Protein AF-H1SJ14-F1 (afdb_monomer_lite)

InterPro domains:
  IPR024084 Isopropylmalate dehydrogenase-like domain [PF00180] (20-102)
  IPR050501 Isocitrate and isopropylmalate dehydrogenases [PTHR43275] (2-122)

Secondary structure (DSSP, 8-state):
-GGGT----------SSHHHHHHHSSSS-TTHHHHHTT-S--------BTTTB-HHHHHHHTHHHHHHHTT--EEEEEEE--TT---SSTTPPTTS-EEEEEEE--TTSS--S----S--PPPP-

Organism: NCBI:txid1127483

Radius of gyration: 20.5 Å; chains: 1; bounding box: 43×30×69 Å

Structure (mmCIF, N/CA/C/O backbone):
data_AF-H1SJ14-F1
#
_entry.id   AF-H1SJ14-F1
#
loop_
_atom_site.group_PDB
_atom_site.id
_atom_site.type_symbol
_atom_site.label_atom_id
_atom_site.label_alt_id
_atom_site.label_comp_id
_atom_site.label_asym_id
_atom_site.label_entity_id
_atom_site.label_seq_id
_atom_site.pdbx_PDB_ins_code
_atom_site.Cartn_x
_atom_site.Cartn_y
_atom_site.Cartn_z
_atom_site.occupancy
_atom_site.B_iso_or_equiv
_atom_site.auth_seq_id
_atom_site.auth_comp_id
_atom_site.auth_asym_id
_atom_site.auth_atom_id
_atom_site.pdbx_PDB_model_num
ATOM 1 N N . ALA A 1 1 ? -13.443 -0.578 -17.022 1.00 62.59 1 ALA A N 1
ATOM 2 C CA . ALA A 1 1 ? -14.217 -1.776 -16.646 1.00 62.59 1 ALA A CA 1
ATOM 3 C C . ALA A 1 1 ? -15.107 -2.230 -17.801 1.00 62.59 1 ALA A C 1
ATOM 5 O O . ALA A 1 1 ? -14.991 -3.377 -18.209 1.00 62.59 1 ALA A O 1
ATOM 6 N N . GLU A 1 2 ? -15.878 -1.320 -18.407 1.00 63.41 2 GLU A N 1
ATOM 7 C CA . GLU A 1 2 ? -16.791 -1.624 -19.526 1.00 63.41 2 GLU A CA 1
ATOM 8 C C . GLU A 1 2 ? -16.119 -2.252 -20.754 1.00 63.41 2 GLU A C 1
ATOM 10 O O . GLU A 1 2 ? -16.661 -3.186 -21.327 1.00 63.41 2 GLU A O 1
ATOM 15 N N . ARG A 1 3 ? -14.897 -1.824 -21.110 1.00 75.88 3 ARG A N 1
ATOM 16 C CA . ARG A 1 3 ? -14.156 -2.372 -22.266 1.00 75.88 3 ARG A CA 1
ATOM 17 C C . ARG A 1 3 ? -13.892 -3.884 -22.190 1.00 75.88 3 ARG A C 1
ATOM 19 O O . ARG A 1 3 ? -13.702 -4.505 -23.227 1.00 75.88 3 ARG A O 1
ATOM 26 N N . TYR A 1 4 ? -13.861 -4.454 -20.985 1.00 80.88 4 TYR A N 1
ATOM 27 C CA . TYR A 1 4 ? -13.615 -5.882 -20.752 1.00 80.88 4 TYR A CA 1
ATOM 28 C C . TYR A 1 4 ? -14.722 -6.537 -19.911 1.00 80.88 4 TYR A C 1
ATOM 30 O O . TYR A 1 4 ? -14.515 -7.628 -19.391 1.00 80.88 4 TYR A O 1
ATOM 38 N N . SER A 1 5 ? -15.869 -5.864 -19.737 1.00 80.94 5 SER A N 1
ATOM 39 C CA . SER A 1 5 ? -17.011 -6.341 -18.937 1.00 80.94 5 SER A CA 1
ATOM 40 C C . SER A 1 5 ? -16.632 -6.867 -17.544 1.00 80.94 5 SER A C 1
ATOM 42 O O . SER A 1 5 ? -17.193 -7.846 -17.060 1.00 80.94 5 SER A O 1
ATOM 44 N N . LEU A 1 6 ? -15.669 -6.215 -16.889 1.00 82.00 6 LEU A N 1
ATOM 45 C CA . LEU A 1 6 ? -15.263 -6.572 -15.531 1.00 82.00 6 LEU A CA 1
ATOM 46 C C . LEU A 1 6 ? -16.249 -5.961 -14.530 1.00 82.00 6 LEU A C 1
ATOM 48 O O . LEU A 1 6 ? -16.404 -4.739 -14.496 1.00 82.00 6 LEU A O 1
ATOM 52 N N . ALA A 1 7 ? -16.877 -6.798 -13.706 1.00 84.44 7 ALA A N 1
ATOM 53 C CA . ALA A 1 7 ? -17.682 -6.355 -12.574 1.00 84.44 7 ALA A CA 1
ATOM 54 C C . ALA A 1 7 ? -16.744 -5.918 -11.438 1.00 84.44 7 ALA A C 1
ATOM 56 O O . ALA A 1 7 ? -16.243 -6.746 -10.685 1.00 84.44 7 ALA A O 1
ATOM 57 N N . LEU A 1 8 ? -16.441 -4.620 -11.376 1.00 85.62 8 LEU A N 1
ATOM 58 C CA . LEU A 1 8 ? -15.582 -4.029 -10.350 1.00 85.62 8 LEU A CA 1
ATOM 59 C C . LEU A 1 8 ? -16.395 -3.040 -9.525 1.00 85.62 8 LEU A C 1
ATOM 61 O O . LEU A 1 8 ? -16.895 -2.051 -10.063 1.00 85.62 8 LEU A O 1
ATOM 65 N N . GLU A 1 9 ? -16.470 -3.286 -8.225 1.00 88.19 9 GLU A N 1
ATOM 66 C CA . GLU A 1 9 ? -17.006 -2.350 -7.245 1.00 88.19 9 GLU A CA 1
ATOM 67 C C . GLU A 1 9 ? -15.853 -1.774 -6.420 1.00 88.19 9 GLU A C 1
ATOM 69 O O . GLU A 1 9 ? -14.959 -2.499 -5.985 1.00 88.19 9 GLU A O 1
ATOM 74 N N . PHE A 1 10 ? -15.848 -0.454 -6.230 1.00 87.94 10 PHE A N 1
ATOM 75 C CA . PHE A 1 10 ? -14.811 0.236 -5.470 1.00 87.94 10 PHE A CA 1
ATOM 76 C C . PHE A 1 10 ? -15.433 0.945 -4.276 1.00 87.94 10 PHE A C 1
ATOM 78 O O . PHE A 1 10 ? -16.170 1.917 -4.442 1.00 87.94 10 PHE A O 1
ATOM 85 N N . VAL A 1 11 ? -15.057 0.515 -3.075 1.00 89.88 11 VAL A N 1
ATOM 86 C CA . VAL A 1 11 ? -15.373 1.216 -1.829 1.00 89.88 11 VAL A CA 1
ATOM 87 C C . VAL A 1 11 ? -14.125 1.945 -1.353 1.00 89.88 11 VAL A C 1
ATOM 89 O O . VAL A 1 11 ? -13.024 1.390 -1.339 1.00 89.88 11 VAL A O 1
ATOM 92 N N . ARG A 1 12 ? -14.285 3.224 -1.009 1.00 88.81 12 ARG A N 1
ATOM 93 C CA . ARG A 1 12 ? -13.200 4.068 -0.503 1.00 88.81 12 ARG A CA 1
ATOM 94 C C . ARG A 1 12 ? -13.278 4.149 1.013 1.00 88.81 12 ARG A C 1
ATOM 96 O O . ARG A 1 12 ? -14.352 4.354 1.566 1.00 88.81 12 ARG A O 1
ATOM 103 N N . PHE A 1 13 ? -12.122 4.026 1.652 1.00 86.94 13 PHE A N 1
ATOM 104 C CA . PHE A 1 13 ? -11.972 4.116 3.096 1.00 86.94 13 PHE A CA 1
ATOM 105 C C . PHE A 1 13 ? -11.104 5.323 3.453 1.00 86.94 13 PHE A C 1
ATOM 107 O O . PHE A 1 13 ? -9.943 5.39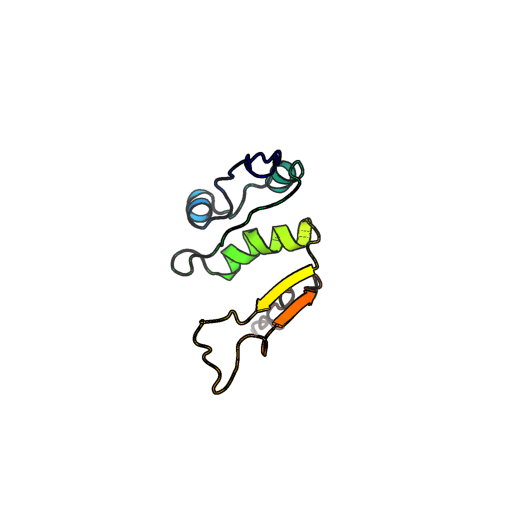1 3.051 1.00 86.94 13 PHE A O 1
ATOM 114 N N . ASP A 1 14 ? -11.653 6.247 4.240 1.00 85.56 14 ASP A N 1
ATOM 115 C CA . ASP A 1 14 ? -10.975 7.480 4.661 1.00 85.56 14 ASP A CA 1
ATOM 116 C C . ASP A 1 14 ? -10.232 7.298 5.999 1.00 85.56 14 ASP A C 1
ATOM 118 O O . ASP A 1 14 ? -10.348 8.088 6.934 1.00 85.56 14 ASP A O 1
ATOM 122 N N . TRP A 1 15 ? -9.441 6.231 6.102 1.00 82.00 15 TRP A N 1
ATOM 123 C CA . TRP A 1 15 ? -8.528 5.957 7.218 1.00 82.00 15 TRP A CA 1
ATOM 124 C C . TRP A 1 15 ? -7.186 5.431 6.670 1.00 82.00 15 TRP A C 1
ATOM 126 O O . TRP A 1 15 ? -6.984 5.412 5.460 1.00 82.00 15 TRP A O 1
ATOM 136 N N . ALA A 1 16 ? -6.209 5.097 7.520 1.00 79.44 16 ALA A N 1
ATOM 137 C CA . ALA A 1 16 ? -4.835 4.734 7.118 1.00 79.44 16 ALA A CA 1
ATOM 138 C C . ALA A 1 16 ? -3.988 5.868 6.499 1.00 79.44 16 ALA A C 1
ATOM 140 O O . ALA A 1 16 ? -3.011 5.602 5.800 1.00 79.44 16 ALA A O 1
ATOM 141 N N . HIS A 1 17 ? -4.296 7.129 6.809 1.00 82.38 17 HIS A N 1
ATOM 142 C CA . HIS A 1 17 ? -3.495 8.292 6.417 1.00 82.38 17 HIS A CA 1
ATOM 143 C C . HIS A 1 17 ? -3.124 9.158 7.631 1.00 82.38 17 HIS A C 1
ATOM 145 O O . HIS A 1 17 ? -3.710 9.048 8.708 1.00 82.38 17 HIS A O 1
ATOM 151 N N . CYS A 1 18 ? -2.104 10.006 7.478 1.00 79.94 18 CYS A N 1
ATOM 152 C CA . CYS A 1 18 ? -1.541 10.759 8.600 1.00 79.94 18 CYS A CA 1
ATOM 153 C C . CYS A 1 18 ? -2.511 11.789 9.193 1.00 79.94 18 CYS A C 1
ATOM 155 O O . CYS A 1 18 ? -2.446 12.027 10.393 1.00 79.94 18 CYS A O 1
ATOM 157 N N . ASP A 1 19 ? -3.427 12.363 8.410 1.00 83.12 19 ASP A N 1
ATOM 158 C CA . ASP A 1 19 ? -4.406 13.311 8.957 1.00 83.12 19 ASP A CA 1
ATOM 159 C C . ASP A 1 19 ? -5.433 12.620 9.873 1.00 83.12 19 ASP A C 1
ATOM 161 O O . ASP A 1 19 ? -5.727 13.145 10.946 1.00 83.12 19 ASP A O 1
ATOM 165 N N . TYR A 1 20 ? -5.869 11.397 9.548 1.00 84.00 20 TYR A N 1
ATOM 166 C CA . TYR A 1 20 ? -6.681 10.569 10.449 1.00 84.00 20 TYR A CA 1
ATOM 167 C C . TYR A 1 20 ? -5.962 10.291 11.779 1.00 84.00 20 TYR A C 1
ATOM 169 O O . TYR A 1 20 ? -6.568 10.392 12.847 1.00 84.00 20 TYR A O 1
ATOM 177 N N . TYR A 1 21 ? -4.650 10.026 11.735 1.00 83.69 21 TYR A N 1
ATOM 178 C CA . TYR A 1 21 ? -3.834 9.845 12.942 1.00 83.69 21 TYR A CA 1
ATOM 179 C C . TYR A 1 21 ? -3.767 11.104 13.807 1.00 83.69 21 TYR A C 1
ATOM 181 O O . TYR A 1 21 ? -3.827 11.009 15.030 1.00 83.69 21 TYR A O 1
ATOM 189 N N . LEU A 1 22 ? -3.671 12.287 13.198 1.00 82.50 22 LEU A N 1
ATOM 190 C CA . LEU A 1 22 ? -3.642 13.551 13.941 1.00 82.50 22 LEU A CA 1
ATOM 191 C C . LEU A 1 22 ? -4.973 13.853 14.637 1.00 82.50 22 LEU A C 1
ATOM 193 O O . LEU A 1 22 ? -4.974 14.507 15.674 1.00 82.50 22 LEU A O 1
ATOM 197 N N . GLN A 1 23 ? -6.087 13.376 14.081 1.00 84.81 23 GLN A N 1
ATOM 198 C CA . GLN A 1 23 ? -7.422 13.591 14.641 1.00 84.81 23 GLN A CA 1
ATOM 199 C C . GLN A 1 23 ? -7.796 12.552 15.703 1.00 84.81 23 GLN A C 1
ATOM 201 O O . GLN A 1 23 ? -8.407 12.895 16.711 1.00 84.81 23 GLN A O 1
ATOM 206 N N . THR A 1 24 ? -7.445 11.284 15.485 1.00 82.12 24 THR A N 1
ATOM 207 C CA . THR A 1 24 ? -7.920 10.161 16.316 1.00 82.12 24 THR A CA 1
ATOM 208 C C . THR A 1 24 ? -6.841 9.556 17.213 1.00 82.12 24 THR A C 1
ATOM 210 O O . THR A 1 24 ? -7.153 8.787 18.119 1.00 82.12 24 THR A O 1
ATOM 213 N N . GLY A 1 25 ? -5.566 9.866 16.966 1.00 81.81 25 GLY A N 1
ATOM 214 C CA . GLY A 1 25 ? -4.424 9.241 17.638 1.00 81.81 25 GLY A CA 1
ATOM 215 C C . GLY A 1 25 ? -4.119 7.812 17.168 1.00 81.81 25 GLY A C 1
ATOM 216 O O . GLY A 1 25 ? -3.185 7.191 17.677 1.00 81.81 25 GLY A O 1
ATOM 217 N N . ALA A 1 26 ? -4.868 7.278 16.198 1.00 81.81 26 ALA A N 1
ATOM 218 C CA . ALA A 1 26 ? -4.667 5.947 15.634 1.00 81.81 26 ALA A CA 1
ATOM 219 C C . ALA A 1 26 ? -4.599 6.015 14.105 1.00 81.81 26 ALA A C 1
ATOM 221 O O . ALA A 1 26 ? -5.241 6.845 13.480 1.00 81.81 26 ALA A O 1
ATOM 222 N N . MET A 1 27 ? -3.809 5.142 13.472 1.00 81.88 27 MET A N 1
ATOM 223 C CA . MET A 1 27 ? -3.709 5.127 12.002 1.00 81.88 27 MET A CA 1
ATOM 224 C C . MET A 1 27 ? -4.964 4.540 11.348 1.00 81.88 27 MET A C 1
ATOM 226 O O . MET A 1 27 ? -5.278 4.880 10.214 1.00 81.88 27 MET A O 1
ATOM 230 N N . MET A 1 28 ? -5.655 3.634 12.038 1.00 85.25 28 MET A N 1
ATOM 231 C CA . MET A 1 28 ? -6.834 2.921 11.550 1.00 85.25 28 MET A CA 1
ATOM 232 C C . MET A 1 28 ? -7.776 2.671 12.733 1.00 85.25 28 MET A C 1
ATOM 234 O O . MET A 1 28 ? -7.280 2.525 13.859 1.00 85.25 28 MET A O 1
ATOM 238 N N . PRO A 1 29 ? -9.098 2.611 12.504 1.00 86.19 29 PRO A N 1
ATOM 239 C CA . PRO A 1 29 ? -10.055 2.259 13.548 1.00 86.19 29 PRO A CA 1
ATOM 240 C C . PRO A 1 29 ? -9.857 0.799 13.978 1.00 86.19 29 PRO A C 1
ATOM 242 O O . PRO A 1 29 ? -9.185 0.047 13.283 1.00 86.19 29 PRO A O 1
ATOM 245 N N . ALA A 1 30 ? -10.390 0.373 15.125 1.00 84.56 30 ALA A N 1
ATOM 246 C CA . ALA A 1 30 ? -10.150 -0.979 15.652 1.00 84.56 30 ALA A CA 1
ATOM 247 C C . ALA A 1 30 ? -10.837 -2.095 14.836 1.00 84.56 30 ALA A C 1
ATOM 249 O O . ALA A 1 30 ? -10.355 -3.226 14.812 1.00 84.56 30 ALA A O 1
ATOM 250 N N . ASP A 1 31 ? -11.921 -1.767 14.140 1.00 86.94 31 ASP A N 1
ATOM 251 C CA . ASP A 1 31 ? -12.756 -2.651 13.319 1.00 86.94 31 ASP A CA 1
ATOM 252 C C . ASP A 1 31 ? -12.322 -2.713 11.843 1.00 86.94 31 ASP A C 1
ATOM 254 O O . ASP A 1 31 ? -12.984 -3.347 11.023 1.00 86.94 31 ASP A O 1
ATOM 258 N N . TRP A 1 32 ? -11.179 -2.112 11.501 1.00 86.69 32 TRP A N 1
ATOM 259 C CA . TRP A 1 32 ? -10.634 -2.074 10.140 1.00 86.69 32 TRP A CA 1
ATOM 260 C C . TRP A 1 32 ? -10.580 -3.451 9.459 1.00 86.69 32 TRP A C 1
ATOM 262 O O . TRP A 1 32 ? -10.834 -3.560 8.264 1.00 86.69 32 TRP A O 1
ATOM 272 N N . ARG A 1 33 ? -10.267 -4.519 10.207 1.00 84.19 33 ARG A N 1
ATOM 273 C CA . ARG A 1 33 ? -10.170 -5.878 9.657 1.00 84.19 33 ARG A CA 1
ATOM 274 C C . ARG A 1 33 ? -11.535 -6.401 9.226 1.00 84.19 33 ARG A C 1
ATOM 276 O O . ARG A 1 33 ? -11.644 -6.917 8.124 1.00 84.19 33 ARG A O 1
ATOM 283 N N . ALA A 1 34 ? -12.558 -6.216 10.059 1.00 86.75 34 ALA A N 1
ATOM 284 C CA . ALA A 1 34 ? -13.925 -6.629 9.750 1.00 86.75 34 ALA A CA 1
ATOM 285 C C . ALA A 1 34 ? -14.493 -5.844 8.559 1.00 86.75 34 ALA A C 1
ATOM 287 O O . ALA A 1 34 ? -15.205 -6.410 7.736 1.00 86.75 34 ALA A O 1
ATOM 288 N N . GLN A 1 35 ? -14.126 -4.562 8.427 1.00 87.31 35 GLN A N 1
ATOM 289 C CA . GLN A 1 35 ? -14.491 -3.764 7.254 1.00 87.31 35 GLN A CA 1
ATOM 290 C C . GLN A 1 35 ? -13.855 -4.306 5.967 1.00 87.31 35 GLN A C 1
ATOM 292 O O . GLN A 1 35 ? -14.495 -4.280 4.926 1.00 87.31 35 GLN A O 1
ATOM 297 N N . LEU A 1 36 ? -12.615 -4.802 6.020 1.00 86.81 36 LEU A N 1
ATOM 298 C CA . LEU A 1 36 ? -11.884 -5.273 4.838 1.00 86.81 36 LEU A CA 1
ATOM 299 C C . LEU A 1 36 ? -12.097 -6.756 4.502 1.00 86.81 36 LEU A C 1
ATOM 301 O O . LEU A 1 36 ? -11.833 -7.154 3.373 1.00 86.81 36 LEU A O 1
ATOM 305 N N . GLU A 1 37 ? -12.556 -7.574 5.449 1.00 86.06 37 GLU A N 1
ATOM 306 C CA . GLU A 1 37 ? -12.707 -9.029 5.277 1.00 86.06 37 GLU A CA 1
ATOM 307 C C . GLU A 1 37 ? -13.724 -9.409 4.187 1.00 86.06 37 GLU A C 1
ATOM 309 O O . GLU A 1 37 ? -13.615 -10.479 3.596 1.00 86.06 37 GLU A O 1
ATOM 314 N N . GLY A 1 38 ? -14.673 -8.521 3.875 1.00 85.62 38 GLY A N 1
ATOM 315 C CA . GLY A 1 38 ? -15.649 -8.714 2.798 1.00 85.62 38 GLY A CA 1
ATOM 316 C C . GLY A 1 38 ? -15.151 -8.372 1.388 1.00 85.62 38 GLY A C 1
ATOM 317 O O . GLY A 1 38 ? -15.918 -8.529 0.443 1.00 85.62 38 GLY A O 1
ATOM 318 N N . PHE A 1 39 ? -13.917 -7.884 1.226 1.00 88.62 39 PHE A N 1
ATOM 319 C CA . PHE A 1 39 ? -13.388 -7.433 -0.066 1.00 88.62 39 PHE A CA 1
ATOM 320 C C . PHE A 1 39 ? -12.390 -8.429 -0.662 1.00 88.62 39 PHE A C 1
ATOM 322 O O . PHE A 1 39 ? -11.499 -8.920 0.027 1.00 88.62 39 PHE A O 1
ATOM 329 N N . ASP A 1 40 ? -12.470 -8.647 -1.977 1.00 87.06 40 ASP A N 1
ATOM 330 C CA . ASP A 1 40 ? -11.570 -9.566 -2.690 1.00 87.06 40 ASP A CA 1
ATOM 331 C C . ASP A 1 40 ? -10.137 -9.029 -2.832 1.00 87.06 40 ASP A C 1
ATOM 333 O O . ASP A 1 40 ? -9.170 -9.792 -2.888 1.00 87.06 40 ASP A O 1
ATOM 337 N N . ALA A 1 41 ? -9.980 -7.706 -2.935 1.00 86.69 41 ALA A N 1
ATOM 338 C CA . ALA A 1 41 ? -8.689 -7.073 -3.171 1.00 86.69 41 ALA A CA 1
ATOM 339 C C . ALA A 1 41 ? -8.586 -5.693 -2.517 1.00 86.69 41 ALA A C 1
ATOM 341 O O . ALA A 1 41 ? -9.534 -4.912 -2.485 1.00 86.69 41 ALA A O 1
ATOM 342 N N . LEU A 1 42 ? -7.376 -5.366 -2.060 1.00 86.44 42 LEU A N 1
ATOM 343 C CA . LEU A 1 42 ? -7.041 -4.057 -1.510 1.00 86.44 42 LEU A CA 1
ATOM 344 C C . LEU A 1 42 ? -6.239 -3.258 -2.533 1.00 86.44 42 LEU A C 1
ATOM 346 O O . LEU A 1 42 ? -5.114 -3.627 -2.878 1.00 86.44 42 LEU A O 1
ATOM 350 N N . TYR A 1 43 ? -6.790 -2.130 -2.980 1.00 86.19 43 TYR A N 1
ATOM 351 C CA . TYR A 1 43 ? -6.057 -1.176 -3.804 1.00 86.19 43 TYR A CA 1
ATOM 352 C C . TYR A 1 43 ? -5.453 -0.081 -2.924 1.00 86.19 43 TYR A C 1
ATOM 354 O O . TYR A 1 43 ? -6.110 0.892 -2.557 1.00 86.19 43 TYR A O 1
ATOM 362 N N . PHE A 1 44 ? -4.192 -0.278 -2.543 1.00 85.31 44 PHE A N 1
ATOM 363 C CA . PHE A 1 44 ? -3.485 0.593 -1.612 1.00 85.31 44 PHE A CA 1
ATOM 364 C C . PHE A 1 44 ? -2.541 1.555 -2.343 1.00 85.31 44 PHE A C 1
ATOM 366 O O . PHE A 1 44 ? -1.732 1.126 -3.163 1.00 85.31 44 PHE A O 1
ATOM 373 N N . GLY A 1 45 ? -2.621 2.846 -2.012 1.00 85.75 45 GLY A N 1
ATOM 374 C CA . GLY A 1 45 ? -1.716 3.879 -2.521 1.00 85.75 45 GLY A CA 1
ATOM 375 C C . GLY A 1 45 ? -0.386 3.914 -1.763 1.00 85.75 45 GLY A C 1
ATOM 376 O O . GLY A 1 45 ? 0.454 3.024 -1.884 1.00 85.75 45 GLY A O 1
ATOM 377 N N . ALA A 1 46 ? -0.184 4.964 -0.971 1.00 80.94 46 ALA A N 1
ATOM 378 C CA . ALA A 1 46 ? 0.984 5.124 -0.114 1.00 80.94 46 ALA A CA 1
ATOM 379 C C . ALA A 1 46 ? 0.579 5.738 1.230 1.00 80.94 46 ALA A C 1
ATOM 381 O O . ALA A 1 46 ? -0.397 6.478 1.315 1.00 80.94 46 ALA A O 1
ATOM 382 N N . VAL A 1 47 ? 1.355 5.443 2.273 1.00 81.25 47 VAL A N 1
ATOM 383 C CA . VAL A 1 47 ? 1.173 6.001 3.616 1.00 81.25 47 VAL A CA 1
ATOM 384 C C . VAL A 1 47 ? 2.516 6.463 4.158 1.00 81.25 47 VAL A C 1
ATOM 386 O O . VAL A 1 47 ? 3.506 5.734 4.087 1.00 81.25 47 VAL A O 1
ATOM 389 N N . GLY A 1 48 ? 2.539 7.676 4.699 1.00 79.62 48 GLY A N 1
ATOM 390 C CA . GLY A 1 48 ? 3.730 8.279 5.282 1.00 79.62 48 GLY A CA 1
ATOM 391 C C . GLY A 1 48 ? 3.717 9.789 5.108 1.00 79.62 48 GLY A C 1
ATOM 392 O O . GLY A 1 48 ? 3.495 10.295 4.011 1.00 79.62 48 GLY A O 1
ATOM 393 N N . TRP A 1 49 ? 3.951 10.507 6.200 1.00 81.06 49 TRP A N 1
ATOM 394 C CA . TRP A 1 49 ? 4.146 11.950 6.186 1.00 81.06 49 TRP A CA 1
ATOM 395 C C . TRP A 1 49 ? 5.182 12.307 7.257 1.00 81.06 49 TRP A C 1
ATOM 397 O O . TRP A 1 49 ? 4.806 12.674 8.376 1.00 81.06 49 TRP A O 1
ATOM 407 N N . PRO A 1 50 ? 6.487 12.203 6.942 1.00 75.50 50 PRO A N 1
ATOM 408 C CA . PRO A 1 50 ? 7.555 12.308 7.938 1.00 75.50 50 PRO A CA 1
ATOM 409 C C . PRO A 1 50 ? 7.570 13.653 8.675 1.00 75.50 50 PRO A C 1
ATOM 411 O O . PRO A 1 50 ? 8.014 13.727 9.816 1.00 75.50 50 PRO A O 1
ATOM 414 N N . ALA A 1 51 ? 7.033 14.715 8.065 1.00 77.88 51 ALA A N 1
ATOM 415 C CA . ALA A 1 51 ? 6.964 16.043 8.675 1.00 77.88 51 ALA A CA 1
ATOM 416 C C . ALA A 1 51 ? 5.913 16.183 9.799 1.00 77.88 51 ALA A C 1
ATOM 418 O O . ALA A 1 51 ? 5.938 17.173 10.523 1.00 77.88 51 ALA A O 1
ATOM 419 N N . LYS A 1 52 ? 4.981 15.233 9.951 1.00 78.38 52 LYS A N 1
ATOM 420 C CA . LYS A 1 52 ? 3.898 15.282 10.957 1.00 78.38 52 LYS A CA 1
ATOM 421 C C . LYS A 1 52 ? 3.822 14.006 11.790 1.00 78.38 52 LYS A C 1
ATOM 423 O O . LYS A 1 52 ? 3.524 14.071 12.976 1.00 78.38 52 LYS A O 1
ATOM 428 N N . VAL A 1 53 ? 4.078 12.851 11.178 1.00 77.25 53 VAL A N 1
ATOM 429 C CA . VAL A 1 53 ? 4.009 11.544 11.831 1.00 77.25 53 VAL A CA 1
ATOM 430 C C . VAL A 1 53 ? 5.297 10.788 11.516 1.00 77.25 53 VAL A C 1
ATOM 432 O O . VAL A 1 53 ? 5.611 10.614 10.338 1.00 77.25 53 VAL A O 1
ATOM 435 N N . PRO A 1 54 ? 6.040 10.305 12.528 1.00 79.19 54 PRO A N 1
ATOM 436 C CA . PRO A 1 54 ? 7.228 9.500 12.286 1.00 79.19 54 PRO A CA 1
ATOM 437 C C . PRO A 1 54 ? 6.916 8.285 11.404 1.00 79.19 54 PRO A C 1
ATOM 439 O O . PRO A 1 54 ? 5.925 7.589 11.632 1.00 79.19 54 PRO A O 1
ATOM 442 N N . ASP A 1 55 ? 7.795 7.980 10.447 1.00 75.00 55 ASP A N 1
ATOM 443 C CA . ASP A 1 55 ? 7.568 6.902 9.470 1.00 75.00 55 ASP A CA 1
ATOM 444 C C . ASP A 1 55 ? 7.319 5.539 10.125 1.00 75.00 55 ASP A C 1
ATOM 446 O O . ASP A 1 55 ? 6.523 4.739 9.644 1.00 75.00 55 ASP A O 1
ATOM 450 N N . HIS A 1 56 ? 7.947 5.268 11.273 1.00 74.94 56 HIS A N 1
ATOM 451 C CA . HIS A 1 56 ? 7.703 4.025 11.999 1.00 74.94 56 HIS A CA 1
ATOM 452 C C . HIS A 1 56 ? 6.270 3.938 12.545 1.00 74.94 56 HIS A C 1
ATOM 454 O O . HIS A 1 56 ? 5.693 2.859 12.554 1.00 74.94 56 HIS A O 1
ATOM 460 N N . VAL A 1 57 ? 5.655 5.042 12.963 1.00 77.75 57 VAL A N 1
ATOM 461 C CA . VAL A 1 57 ? 4.274 5.022 13.467 1.00 77.75 57 VAL A CA 1
ATOM 462 C C . VAL A 1 57 ? 3.300 4.783 12.318 1.00 77.75 57 VAL A C 1
ATOM 464 O O . VAL A 1 57 ? 2.423 3.923 12.411 1.00 77.75 57 VAL A O 1
ATOM 467 N N . SER A 1 58 ? 3.494 5.496 11.209 1.00 76.94 58 SER A N 1
ATOM 468 C CA . SER A 1 58 ? 2.607 5.412 10.053 1.00 76.94 58 SER A CA 1
ATOM 469 C C . SER A 1 58 ? 2.675 4.039 9.378 1.00 76.94 58 SER A C 1
ATOM 471 O O . SER A 1 58 ? 1.632 3.418 9.169 1.00 76.94 58 SER A O 1
ATOM 473 N N . LEU A 1 59 ? 3.875 3.501 9.129 1.00 78.00 59 LEU A N 1
ATOM 474 C CA . LEU A 1 59 ? 4.053 2.182 8.509 1.00 78.00 59 LEU A CA 1
ATOM 475 C C . LEU A 1 59 ? 3.589 1.024 9.403 1.00 78.00 59 LEU A C 1
ATOM 477 O O . LEU A 1 59 ? 2.903 0.119 8.916 1.00 78.00 59 LEU A O 1
ATOM 481 N N . TRP A 1 60 ? 3.954 1.023 10.691 1.00 76.81 60 TRP A N 1
ATOM 482 C CA . TRP A 1 60 ? 3.583 -0.067 11.605 1.00 76.81 60 TRP A CA 1
ATOM 483 C C . TRP A 1 60 ? 2.104 -0.044 11.974 1.00 76.81 60 TRP A C 1
ATOM 485 O O . TRP A 1 60 ? 1.522 -1.099 12.218 1.00 76.81 60 TRP A O 1
ATOM 495 N N . GLY A 1 61 ? 1.497 1.142 11.999 1.00 77.31 61 GLY A N 1
ATOM 496 C CA . GLY A 1 61 ? 0.082 1.314 12.291 1.00 77.31 61 GLY A CA 1
ATOM 497 C C . GLY A 1 61 ? -0.850 0.956 11.135 1.00 77.31 61 GLY A C 1
ATOM 498 O O . GLY A 1 61 ? -2.037 0.805 11.394 1.00 77.31 61 GLY A O 1
ATOM 499 N N . SER A 1 62 ? -0.342 0.808 9.904 1.00 81.44 62 SER A N 1
ATOM 500 C CA . SER A 1 62 ? -1.157 0.579 8.702 1.00 81.44 62 SER A CA 1
ATOM 501 C C . SER A 1 62 ? -0.628 -0.573 7.832 1.00 81.44 62 SER A C 1
ATOM 503 O O . SER A 1 62 ? -0.982 -1.729 8.048 1.00 81.44 62 SER A O 1
ATOM 505 N N . LEU A 1 63 ? 0.270 -0.296 6.884 1.00 80.56 63 LEU A N 1
ATOM 506 C CA . LEU A 1 63 ? 0.706 -1.221 5.835 1.00 80.56 63 LEU A CA 1
ATOM 507 C C . LEU A 1 63 ? 1.283 -2.540 6.367 1.00 80.56 63 LEU A C 1
ATOM 509 O O . LEU A 1 63 ? 1.040 -3.599 5.787 1.00 80.56 63 LEU A O 1
ATOM 513 N N . LEU A 1 64 ? 2.050 -2.502 7.463 1.00 78.06 64 LEU A N 1
ATOM 514 C CA . LEU A 1 64 ? 2.563 -3.732 8.073 1.00 78.06 64 LEU A CA 1
ATOM 515 C C . LEU A 1 64 ? 1.456 -4.583 8.704 1.00 78.06 64 LEU A C 1
ATOM 517 O O . LEU A 1 64 ? 1.595 -5.806 8.692 1.00 78.06 64 LEU A O 1
ATOM 521 N N . LYS A 1 65 ? 0.379 -3.978 9.225 1.00 81.25 65 LYS A N 1
ATOM 522 C CA . LYS A 1 65 ? -0.766 -4.731 9.755 1.00 81.25 65 LYS A CA 1
ATOM 523 C C . LYS A 1 65 ? -1.486 -5.470 8.640 1.00 81.25 65 LYS A C 1
ATOM 525 O O . LYS A 1 65 ? -1.639 -6.678 8.753 1.00 81.25 65 LYS A O 1
ATOM 530 N N . PHE A 1 66 ? -1.793 -4.800 7.525 1.00 82.19 66 PHE A N 1
ATOM 531 C CA . PHE A 1 66 ? -2.395 -5.464 6.361 1.00 82.19 66 PHE A CA 1
ATOM 532 C C . PHE A 1 66 ? -1.563 -6.658 5.898 1.00 82.19 66 PHE A C 1
ATOM 534 O O . PHE A 1 66 ? -2.082 -7.757 5.745 1.00 82.19 66 PHE A O 1
ATOM 541 N N . ARG A 1 67 ? -0.246 -6.469 5.751 1.00 80.00 67 ARG A N 1
ATOM 542 C CA . ARG A 1 67 ? 0.641 -7.539 5.278 1.00 80.00 67 ARG A CA 1
ATOM 543 C C . ARG A 1 67 ? 0.714 -8.731 6.226 1.00 80.00 67 ARG A C 1
ATOM 545 O O . ARG A 1 67 ? 0.852 -9.855 5.759 1.00 80.00 67 ARG A O 1
ATOM 552 N N . ARG A 1 68 ? 0.673 -8.492 7.540 1.00 77.19 68 ARG A N 1
ATOM 553 C CA . ARG A 1 68 ? 0.761 -9.555 8.551 1.00 77.19 68 ARG A CA 1
ATOM 554 C C . ARG A 1 68 ? -0.569 -10.261 8.773 1.00 77.19 68 ARG A C 1
ATOM 556 O O . ARG A 1 68 ? -0.573 -11.475 8.904 1.00 77.19 68 ARG A O 1
ATOM 563 N N . GLU A 1 69 ? -1.666 -9.519 8.840 1.00 81.56 69 GLU A N 1
ATOM 564 C CA . GLU A 1 69 ? -2.976 -10.070 9.203 1.00 81.56 69 GLU A CA 1
ATOM 565 C C . GLU A 1 69 ? -3.718 -10.684 8.015 1.00 81.56 69 GLU A C 1
ATOM 567 O O . GLU A 1 69 ? -4.478 -11.6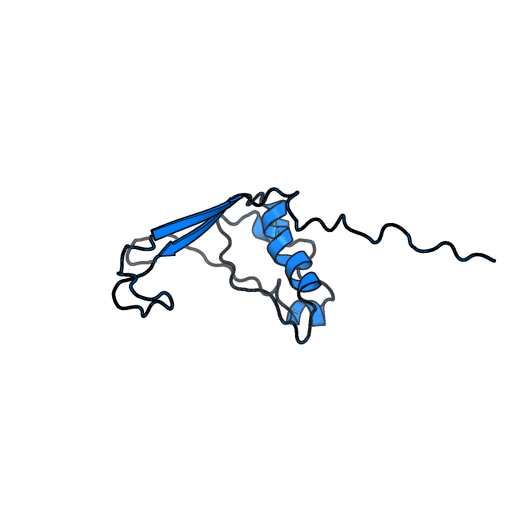27 8.213 1.00 81.56 69 GLU A O 1
ATOM 572 N N . PHE A 1 70 ? -3.453 -10.222 6.787 1.00 80.88 70 PHE A N 1
ATOM 573 C CA . PHE A 1 70 ? -3.916 -10.882 5.558 1.00 80.88 70 PHE A CA 1
ATOM 574 C C . PHE A 1 70 ? -2.905 -11.890 4.994 1.00 80.88 70 PHE A C 1
ATOM 576 O O . PHE A 1 70 ? -3.050 -12.321 3.855 1.00 80.88 70 PHE A O 1
ATOM 583 N N . ASP A 1 71 ? -1.858 -12.221 5.760 1.00 76.06 71 ASP A N 1
ATOM 584 C CA . ASP A 1 71 ? -0.789 -13.155 5.380 1.00 76.06 71 ASP A CA 1
ATOM 585 C C . ASP A 1 71 ? -0.250 -12.928 3.952 1.00 76.06 71 ASP A C 1
ATOM 587 O O . ASP A 1 71 ? -0.024 -13.847 3.165 1.00 76.06 71 ASP A O 1
ATOM 591 N N . GLN A 1 72 ? -0.030 -11.660 3.588 1.00 74.38 72 GLN A N 1
ATOM 592 C CA . GLN A 1 72 ? 0.504 -11.271 2.279 1.00 74.38 72 GLN A CA 1
ATOM 593 C C . GLN A 1 72 ? 2.028 -11.464 2.258 1.00 74.38 72 GLN A C 1
ATOM 595 O O . GLN A 1 72 ? 2.806 -10.509 2.156 1.00 74.38 72 GLN A O 1
ATOM 600 N N . TYR A 1 73 ? 2.471 -12.716 2.392 1.00 70.44 73 TYR A N 1
ATOM 601 C CA . TYR A 1 73 ? 3.886 -13.074 2.531 1.00 70.44 73 TYR A CA 1
ATOM 602 C C . TYR A 1 73 ? 4.699 -12.888 1.240 1.00 70.44 73 TYR A C 1
ATOM 604 O O . TYR A 1 73 ? 5.930 -12.781 1.293 1.00 70.44 73 TYR A O 1
ATOM 612 N N . VAL A 1 74 ? 4.036 -12.850 0.078 1.00 73.06 74 VAL A N 1
ATOM 613 C CA . VAL A 1 74 ? 4.677 -12.593 -1.217 1.00 73.06 74 VAL A CA 1
ATOM 614 C C . VAL A 1 74 ? 4.531 -11.123 -1.582 1.00 73.06 74 VAL A C 1
ATOM 616 O O . VAL A 1 74 ? 3.432 -10.632 -1.821 1.00 73.06 74 VAL A O 1
ATOM 619 N N . ASN A 1 75 ? 5.657 -10.424 -1.707 1.00 74.88 75 ASN A N 1
ATOM 620 C CA . ASN A 1 75 ? 5.690 -9.108 -2.327 1.00 74.88 75 ASN A CA 1
ATOM 621 C C . ASN A 1 75 ? 6.413 -9.204 -3.677 1.00 74.88 75 ASN A C 1
ATOM 623 O O . ASN A 1 75 ? 7.643 -9.249 -3.725 1.00 74.88 75 ASN A O 1
ATOM 627 N N . LEU A 1 76 ? 5.637 -9.274 -4.763 1.00 75.44 76 LEU A N 1
ATOM 628 C CA . LEU A 1 76 ? 6.160 -9.297 -6.130 1.00 75.44 76 LEU A CA 1
ATOM 629 C C . LEU A 1 76 ? 6.382 -7.867 -6.626 1.00 75.44 76 LEU A C 1
ATOM 631 O O . LEU A 1 76 ? 5.455 -7.059 -6.643 1.00 75.44 76 LEU A O 1
ATOM 635 N N . ARG A 1 77 ? 7.612 -7.560 -7.042 1.00 79.19 77 ARG A N 1
ATOM 636 C CA . ARG A 1 77 ? 7.987 -6.275 -7.642 1.00 79.19 77 ARG A CA 1
ATOM 637 C C . ARG A 1 77 ? 8.672 -6.520 -8.988 1.00 79.19 77 ARG A C 1
ATOM 639 O O . ARG A 1 77 ? 9.874 -6.793 -9.003 1.00 79.19 77 ARG A O 1
ATOM 646 N N . PRO A 1 78 ? 7.933 -6.484 -10.110 1.00 76.31 78 PRO A N 1
ATOM 647 C CA . PRO A 1 78 ? 8.542 -6.592 -11.430 1.00 76.31 78 PRO A CA 1
ATOM 648 C C . PRO A 1 78 ? 9.403 -5.355 -11.703 1.00 76.31 78 PRO A C 1
ATOM 650 O O . PRO A 1 78 ? 8.943 -4.225 -11.534 1.00 76.31 78 PRO A O 1
ATOM 653 N N . VAL A 1 79 ? 10.649 -5.567 -12.117 1.00 73.81 79 VAL A N 1
ATOM 654 C CA . VAL A 1 79 ? 11.567 -4.503 -12.529 1.00 73.81 79 VAL A CA 1
ATOM 655 C C . VAL A 1 79 ? 11.872 -4.718 -14.002 1.00 73.81 79 VAL A C 1
ATOM 657 O O . VAL A 1 79 ? 12.532 -5.690 -14.365 1.00 73.81 79 VAL A O 1
ATOM 660 N N . ARG A 1 80 ? 11.372 -3.808 -14.842 1.00 75.50 80 ARG A N 1
ATOM 661 C CA . ARG A 1 80 ? 11.532 -3.873 -16.293 1.00 75.50 80 ARG A CA 1
ATOM 662 C C . ARG A 1 80 ? 12.043 -2.554 -16.849 1.00 75.50 80 ARG A C 1
ATOM 664 O O . ARG A 1 80 ? 11.485 -1.498 -16.551 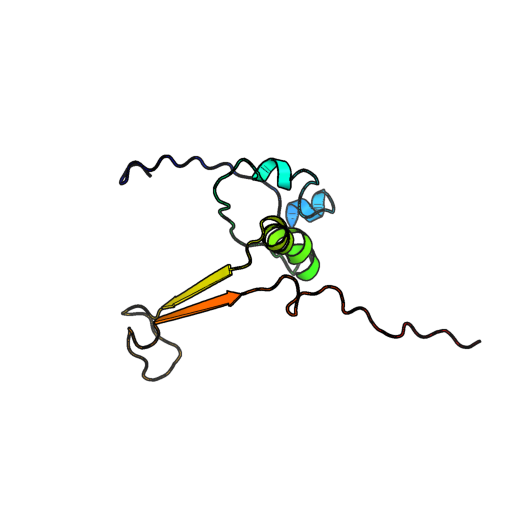1.00 75.50 80 ARG A O 1
ATOM 671 N N . LEU A 1 81 ? 13.071 -2.627 -17.687 1.00 74.50 81 LEU A N 1
ATOM 672 C CA . LEU A 1 81 ? 13.513 -1.510 -18.513 1.00 74.50 81 LEU A CA 1
ATOM 673 C C . LEU A 1 81 ? 12.737 -1.515 -19.833 1.00 74.50 81 LEU A C 1
ATOM 675 O O . LEU A 1 81 ?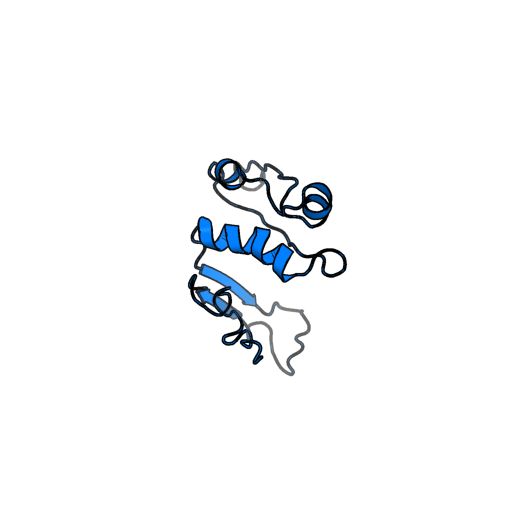 12.918 -2.402 -20.667 1.00 74.50 81 LEU A O 1
ATOM 679 N N . PHE A 1 82 ? 11.868 -0.521 -19.999 1.00 73.50 82 PHE A N 1
ATOM 680 C 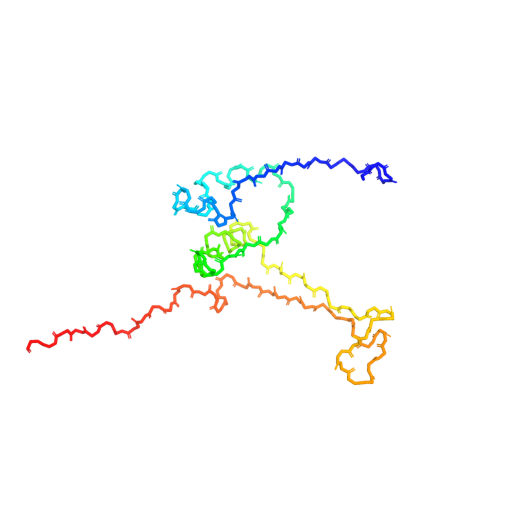CA . PHE A 1 82 ? 11.077 -0.331 -21.211 1.00 73.50 82 PHE A CA 1
ATOM 681 C C . PHE A 1 82 ? 11.874 0.365 -22.318 1.00 73.50 82 PHE A C 1
ATOM 683 O O . PHE A 1 82 ? 12.825 1.107 -22.064 1.00 73.50 82 PHE A O 1
ATOM 690 N N . GLU A 1 83 ? 11.454 0.131 -23.559 1.00 72.94 83 GLU A N 1
ATOM 691 C CA . GLU A 1 83 ? 12.021 0.775 -24.739 1.00 72.94 83 GLU A CA 1
ATOM 692 C C . GLU A 1 83 ? 11.799 2.294 -24.697 1.00 72.94 83 GLU A C 1
ATOM 694 O O . GLU A 1 83 ? 10.699 2.765 -24.418 1.00 72.94 83 GLU A O 1
ATOM 699 N N . GLY A 1 84 ? 12.867 3.066 -24.919 1.00 70.88 84 GLY A N 1
ATOM 700 C CA . GLY A 1 84 ? 12.828 4.533 -24.919 1.00 70.88 84 GLY A CA 1
ATOM 701 C C . GLY A 1 84 ? 13.019 5.216 -23.557 1.00 70.88 84 GLY A C 1
ATOM 702 O O . GLY A 1 84 ? 13.093 6.443 -23.517 1.00 70.88 84 GLY A O 1
ATOM 703 N N . VAL A 1 85 ? 13.150 4.475 -22.449 1.00 74.31 85 VAL A N 1
ATOM 704 C CA . VAL A 1 85 ? 13.423 5.069 -21.126 1.00 74.31 85 VAL A CA 1
ATOM 705 C C . VAL A 1 85 ? 14.938 5.201 -20.905 1.00 74.31 85 VAL A C 1
ATOM 707 O O . VAL A 1 85 ? 15.641 4.189 -20.962 1.00 74.31 85 VAL A O 1
ATOM 710 N N . PRO A 1 86 ? 15.471 6.408 -20.622 1.00 69.81 86 PRO A N 1
ATOM 711 C CA . PRO A 1 86 ? 16.892 6.580 -20.338 1.00 69.81 86 PRO A CA 1
ATOM 712 C C . PRO A 1 86 ? 17.256 5.849 -19.039 1.00 69.81 86 PRO A C 1
ATOM 714 O O . PRO A 1 86 ? 16.796 6.203 -17.953 1.00 69.81 86 PRO A O 1
ATOM 717 N N . CYS A 1 87 ? 18.072 4.800 -19.150 1.00 65.19 87 CYS A N 1
ATOM 718 C CA . CYS A 1 87 ? 18.540 4.038 -17.999 1.00 65.19 87 CYS A CA 1
ATOM 719 C C . CYS A 1 87 ? 19.740 4.751 -17.347 1.00 65.19 87 CYS A C 1
ATOM 721 O O . CYS A 1 87 ? 20.673 5.119 -18.061 1.00 65.19 87 CYS A O 1
ATOM 723 N N . PRO A 1 88 ? 19.783 4.904 -16.008 1.00 72.25 88 PRO A N 1
ATOM 724 C CA . PRO A 1 88 ? 20.947 5.464 -15.313 1.00 72.25 88 PRO A CA 1
ATOM 725 C C . PRO A 1 88 ? 22.192 4.561 -15.388 1.00 72.25 88 PRO A C 1
ATOM 727 O O . PRO A 1 88 ? 23.290 4.993 -15.045 1.00 72.25 88 PRO A O 1
ATOM 730 N N . LEU A 1 89 ? 22.043 3.304 -15.822 1.00 67.06 89 LEU A N 1
ATOM 731 C CA . LEU A 1 89 ? 23.155 2.389 -16.058 1.00 67.06 89 LEU A CA 1
ATOM 732 C C . LEU A 1 89 ? 23.700 2.581 -17.476 1.00 67.06 89 LEU A C 1
ATOM 734 O O . LEU A 1 89 ? 22.980 2.394 -18.458 1.00 67.06 89 LEU A O 1
ATOM 738 N N . ALA A 1 90 ? 24.991 2.905 -17.576 1.00 65.88 90 ALA A N 1
ATOM 739 C CA . ALA A 1 90 ? 25.674 3.040 -18.856 1.00 65.88 90 ALA A CA 1
ATOM 740 C C . ALA A 1 90 ? 25.554 1.748 -19.690 1.00 65.88 90 ALA A C 1
ATOM 742 O O . ALA A 1 90 ? 25.732 0.643 -19.173 1.00 65.88 90 ALA A O 1
ATOM 743 N N . ASN A 1 91 ? 25.284 1.905 -20.989 1.00 64.00 91 ASN A N 1
AT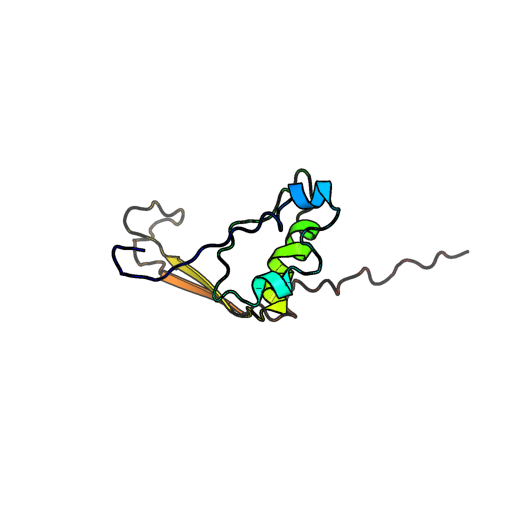OM 744 C CA . ASN A 1 91 ? 25.255 0.835 -21.996 1.00 64.00 91 ASN A CA 1
ATOM 745 C C . ASN A 1 91 ? 24.224 -0.291 -21.775 1.00 64.00 91 ASN A C 1
ATOM 747 O O . ASN A 1 91 ? 24.445 -1.409 -22.240 1.00 64.00 91 ASN A O 1
ATOM 751 N N . ARG A 1 92 ? 23.095 -0.028 -21.104 1.00 61.25 92 ARG A N 1
ATOM 752 C CA . ARG A 1 92 ? 21.986 -0.994 -21.003 1.00 61.25 92 ARG A CA 1
ATOM 753 C C . ARG A 1 92 ? 20.936 -0.750 -22.076 1.00 61.25 92 ARG A C 1
ATOM 755 O O . ARG A 1 92 ? 20.438 0.366 -22.216 1.00 61.25 92 ARG A O 1
ATOM 762 N N . LYS A 1 93 ? 20.611 -1.798 -22.831 1.00 66.62 93 LYS A N 1
ATOM 763 C CA . LYS A 1 93 ? 19.563 -1.780 -23.853 1.00 66.62 93 LYS A CA 1
ATOM 764 C C . LYS A 1 93 ? 18.218 -2.197 -23.242 1.00 66.62 93 LYS A C 1
ATOM 766 O O . LYS A 1 93 ? 18.197 -2.948 -22.263 1.00 66.62 93 LYS A O 1
ATOM 771 N N . PRO A 1 94 ? 17.086 -1.736 -23.804 1.00 62.00 94 PRO A N 1
ATOM 772 C CA . PRO A 1 94 ? 15.769 -2.268 -23.462 1.00 62.00 94 PRO A CA 1
ATOM 773 C C . PRO A 1 94 ? 15.764 -3.801 -23.559 1.00 62.00 94 PRO A C 1
ATOM 775 O O . PRO A 1 94 ? 16.237 -4.351 -24.550 1.00 62.00 94 PRO A O 1
ATOM 778 N N . GLY A 1 95 ? 15.280 -4.480 -22.517 1.00 63.56 95 GLY A N 1
ATOM 779 C CA . GLY A 1 95 ? 15.319 -5.947 -22.408 1.00 63.56 95 GLY A CA 1
ATOM 780 C C . GLY A 1 95 ? 16.500 -6.529 -21.618 1.00 63.56 95 GLY A C 1
ATOM 781 O O . GLY A 1 95 ? 16.400 -7.662 -21.158 1.00 63.56 95 GLY A O 1
ATOM 782 N N . ASP A 1 96 ? 17.564 -5.763 -21.350 1.00 66.25 96 ASP A N 1
ATOM 783 C CA . ASP A 1 96 ? 18.679 -6.240 -20.506 1.00 66.25 96 ASP A CA 1
ATOM 784 C C . ASP A 1 96 ? 18.293 -6.366 -19.021 1.00 66.25 96 ASP A C 1
ATOM 786 O O . ASP A 1 96 ? 18.988 -7.004 -18.230 1.00 66.25 96 ASP A O 1
ATOM 790 N N . ILE A 1 97 ? 17.206 -5.703 -18.625 1.00 62.00 97 ILE A N 1
ATOM 791 C CA . ILE A 1 97 ? 16.714 -5.637 -17.252 1.00 62.00 97 ILE A CA 1
ATOM 792 C C . ILE A 1 97 ? 15.238 -6.031 -17.283 1.00 62.00 97 ILE A C 1
ATOM 794 O O . ILE A 1 97 ? 14.367 -5.180 -17.457 1.00 62.00 97 ILE A O 1
ATOM 798 N N . ASP A 1 98 ? 14.969 -7.323 -17.139 1.00 65.25 98 ASP A N 1
ATOM 799 C CA . ASP A 1 98 ? 13.627 -7.865 -16.912 1.00 65.25 98 ASP A CA 1
ATOM 800 C C . ASP A 1 98 ? 13.737 -8.968 -15.862 1.00 65.25 98 ASP A C 1
ATOM 802 O O . ASP A 1 98 ? 14.056 -10.121 -16.154 1.00 65.25 98 ASP A O 1
ATOM 806 N N . PHE A 1 99 ? 13.566 -8.590 -14.598 1.00 68.25 99 PHE A N 1
ATOM 807 C CA . PHE A 1 99 ? 13.590 -9.548 -13.503 1.00 68.25 99 PHE A CA 1
ATOM 808 C C . PHE A 1 99 ? 12.543 -9.213 -12.452 1.00 68.25 99 PHE A C 1
ATOM 810 O O . PHE A 1 99 ? 12.167 -8.063 -12.215 1.00 68.25 99 PHE A O 1
ATOM 817 N N . PHE A 1 100 ? 12.071 -10.259 -11.786 1.00 63.75 100 PHE A N 1
ATOM 818 C CA . PHE A 1 100 ? 11.126 -10.136 -10.693 1.00 63.75 100 PHE A CA 1
ATOM 819 C C . PHE A 1 100 ? 11.890 -10.082 -9.378 1.00 63.75 100 PHE A C 1
ATOM 821 O O . PHE A 1 100 ? 12.565 -11.039 -8.998 1.00 63.75 100 PHE A O 1
ATOM 828 N N . VAL A 1 101 ? 11.750 -8.983 -8.639 1.00 69.44 101 VAL A N 1
ATOM 829 C CA . VAL A 1 101 ? 12.149 -8.959 -7.233 1.00 69.44 101 VAL A CA 1
ATOM 830 C C . VAL A 1 101 ? 11.000 -9.548 -6.427 1.00 69.44 101 VAL A C 1
ATOM 832 O O . VAL A 1 101 ? 10.022 -8.872 -6.111 1.00 69.44 101 VAL A O 1
ATOM 835 N N . GLY A 1 102 ? 11.102 -10.839 -6.120 1.00 54.44 102 GLY A N 1
ATOM 836 C CA . GLY A 1 102 ? 10.241 -11.494 -5.143 1.00 54.44 102 GLY A CA 1
ATOM 837 C C . GLY A 1 102 ? 10.829 -11.327 -3.749 1.00 54.44 102 GLY A C 1
ATOM 838 O O . GLY A 1 102 ? 11.790 -12.007 -3.397 1.00 54.44 102 GLY A O 1
ATOM 839 N N . ALA A 1 103 ? 10.263 -10.440 -2.934 1.00 53.53 103 ALA A N 1
ATOM 840 C CA . ALA A 1 103 ? 10.589 -10.407 -1.515 1.00 53.53 103 ALA A CA 1
ATOM 841 C C . ALA A 1 103 ? 9.599 -11.311 -0.771 1.00 53.53 103 ALA A C 1
ATOM 843 O O . ALA A 1 103 ? 8.438 -10.945 -0.579 1.00 53.53 103 ALA A O 1
ATOM 844 N N . ARG A 1 104 ? 10.057 -12.493 -0.337 1.00 44.38 104 ARG A N 1
ATOM 845 C CA . ARG A 1 104 ? 9.363 -13.260 0.704 1.00 44.38 104 ARG A CA 1
ATOM 846 C C . ARG A 1 104 ? 9.648 -12.559 2.026 1.00 44.38 104 ARG A C 1
ATOM 848 O O . ARG A 1 104 ? 10.692 -12.776 2.639 1.00 44.38 104 ARG A O 1
ATOM 855 N N . VAL A 1 105 ? 8.759 -11.659 2.435 1.00 48.81 105 VAL A N 1
ATOM 856 C CA . VAL A 1 105 ? 8.850 -11.063 3.768 1.00 48.81 105 VAL A CA 1
ATOM 857 C C . VAL A 1 105 ? 8.244 -12.076 4.719 1.00 48.81 105 VAL A C 1
ATOM 859 O O . VAL A 1 105 ? 7.044 -12.093 4.965 1.00 48.81 105 VAL A O 1
ATOM 862 N N . THR A 1 106 ? 9.087 -12.963 5.240 1.00 37.91 106 THR A N 1
ATOM 863 C CA . THR A 1 106 ? 8.728 -13.755 6.411 1.00 37.91 106 THR A CA 1
ATOM 864 C C . THR A 1 106 ? 8.274 -12.772 7.499 1.00 37.91 106 THR A C 1
ATOM 866 O O . THR A 1 106 ? 8.973 -11.774 7.711 1.00 37.91 106 THR A O 1
ATOM 869 N N . PRO A 1 107 ? 7.203 -13.047 8.265 1.00 45.78 107 PRO A N 1
ATOM 870 C CA . PRO A 1 107 ? 6.793 -12.208 9.402 1.00 45.78 107 PRO A CA 1
ATOM 871 C C . PRO A 1 107 ? 7.897 -11.986 10.466 1.00 45.78 107 PRO A C 1
ATOM 873 O O . PRO A 1 107 ? 7.719 -11.202 11.393 1.00 45.78 107 PRO A O 1
ATOM 876 N N . ARG A 1 108 ? 9.044 -12.677 10.326 1.00 39.31 108 ARG A N 1
ATOM 877 C CA . ARG A 1 108 ? 10.252 -12.666 11.169 1.00 39.31 108 ARG A CA 1
ATOM 878 C C . ARG A 1 108 ? 11.513 -12.044 10.534 1.00 39.31 108 ARG A C 1
ATOM 880 O O . ARG A 1 108 ? 12.580 -12.143 11.129 1.00 39.31 108 ARG A O 1
ATOM 887 N N . GLY A 1 109 ? 11.470 -11.461 9.336 1.00 42.44 109 GLY A N 1
ATOM 888 C CA . GLY A 1 109 ? 12.662 -10.833 8.733 1.00 42.44 109 GLY A CA 1
ATOM 889 C C . GLY A 1 109 ? 12.765 -9.343 9.069 1.00 42.44 109 GLY A C 1
ATOM 890 O O . GLY A 1 109 ? 11.768 -8.671 8.851 1.00 42.44 109 GLY A O 1
ATOM 891 N N . LYS A 1 110 ? 13.938 -8.862 9.547 1.00 47.50 110 LYS A N 1
ATOM 892 C CA . LYS A 1 110 ? 14.445 -7.484 9.873 1.00 47.50 110 LYS A CA 1
ATOM 893 C C . LYS A 1 110 ? 13.477 -6.402 10.418 1.00 47.50 110 LYS A C 1
ATOM 895 O O . LYS A 1 110 ? 13.888 -5.594 11.238 1.00 47.50 110 LYS A O 1
ATOM 900 N N . TYR A 1 111 ? 12.211 -6.391 10.023 1.00 46.38 111 TYR A N 1
ATOM 901 C CA . TYR A 1 111 ? 11.076 -5.658 10.581 1.00 46.38 111 TYR A CA 1
ATOM 902 C C . TYR A 1 111 ? 10.442 -6.407 11.759 1.00 46.38 111 TYR A C 1
ATOM 904 O O . TYR A 1 111 ? 9.226 -6.601 11.820 1.00 46.38 111 TYR A O 1
ATOM 912 N N . THR A 1 112 ? 11.256 -6.855 12.705 1.00 42.41 112 THR A N 1
ATOM 913 C CA . THR A 1 112 ? 10.787 -7.275 14.025 1.00 42.41 112 THR A CA 1
ATOM 914 C C . THR A 1 112 ? 10.939 -6.095 14.974 1.00 42.41 112 THR A C 1
ATOM 916 O O . THR A 1 112 ? 12.028 -5.558 15.128 1.00 42.41 112 THR A O 1
ATOM 919 N N . SER A 1 113 ? 9.857 -5.710 15.652 1.00 46.03 113 SER A N 1
ATOM 920 C CA . SER A 1 113 ? 9.891 -4.781 16.792 1.00 46.03 113 SER A CA 1
ATOM 921 C C . SER A 1 113 ? 10.557 -5.418 18.024 1.00 46.03 113 SER A C 1
ATOM 923 O O . SER A 1 113 ? 10.748 -4.771 19.048 1.00 46.03 113 SER A O 1
ATOM 925 N N . LEU A 1 114 ? 10.952 -6.690 17.913 1.00 42.53 114 LEU A N 1
ATOM 926 C CA . LEU A 1 114 ? 11.805 -7.412 18.847 1.00 42.53 114 LEU A CA 1
ATOM 927 C C . LEU A 1 114 ? 13.268 -7.044 18.582 1.00 42.53 114 LEU A C 1
ATOM 929 O O . LEU A 1 114 ? 14.015 -7.762 17.923 1.00 42.53 114 LEU A O 1
ATOM 933 N N . GLY A 1 115 ? 13.629 -5.868 19.076 1.00 44.75 115 GLY A N 1
ATOM 934 C CA . GLY A 1 115 ? 14.973 -5.299 19.048 1.00 44.75 115 GLY A CA 1
ATOM 935 C C . GLY A 1 115 ? 15.062 -4.130 20.022 1.00 44.75 115 GLY A C 1
ATOM 936 O O . GLY A 1 115 ? 15.586 -3.072 19.693 1.00 44.75 115 GLY A O 1
ATOM 937 N N . GLY A 1 116 ? 14.446 -4.286 21.197 1.00 45.75 116 GLY A N 1
ATOM 938 C CA . GLY A 1 116 ? 14.580 -3.334 22.289 1.00 45.75 116 GLY A CA 1
ATOM 939 C C . GLY A 1 116 ? 16.005 -3.345 22.839 1.00 45.75 116 GLY A C 1
ATOM 940 O O . GLY A 1 116 ? 16.690 -4.364 22.809 1.00 45.75 116 GLY A O 1
ATOM 941 N N . ARG A 1 117 ? 16.441 -2.190 23.345 1.00 43.34 117 ARG A N 1
ATOM 942 C CA . ARG A 1 117 ? 17.721 -1.985 24.030 1.00 43.34 117 ARG A CA 1
ATOM 943 C C . ARG A 1 117 ? 17.888 -3.040 25.137 1.00 43.34 117 ARG A C 1
ATOM 945 O O . ARG A 1 117 ? 17.232 -2.959 26.174 1.00 43.34 117 ARG A O 1
ATOM 952 N N . ILE A 1 118 ? 18.749 -4.030 24.915 1.00 44.19 118 ILE A N 1
ATOM 953 C CA . ILE A 1 118 ? 19.223 -4.930 25.967 1.00 44.19 118 ILE A CA 1
ATOM 954 C C . ILE A 1 118 ? 20.158 -4.069 26.825 1.00 44.19 118 ILE A C 1
ATOM 956 O O . ILE A 1 118 ? 21.093 -3.472 26.303 1.00 44.19 118 ILE A O 1
ATOM 960 N N . VAL A 1 119 ? 19.856 -3.955 28.118 1.00 39.62 119 VAL A N 1
ATOM 961 C CA . VAL A 1 119 ? 20.461 -3.048 29.113 1.00 39.62 119 VAL A CA 1
ATOM 962 C C . VAL A 1 119 ? 19.880 -1.620 29.121 1.00 39.62 119 VAL A C 1
ATOM 964 O O . VAL A 1 119 ? 20.465 -0.644 28.652 1.00 39.62 119 VAL A O 1
ATOM 967 N N . ARG A 1 120 ? 18.718 -1.476 29.773 1.00 34.47 120 ARG A N 1
ATOM 968 C CA . ARG A 1 120 ? 18.419 -0.272 30.564 1.00 34.47 120 ARG A CA 1
ATOM 969 C C . ARG A 1 120 ? 19.329 -0.362 31.790 1.00 34.47 120 ARG A C 1
ATOM 971 O O . ARG A 1 120 ? 19.155 -1.278 32.587 1.00 34.47 120 ARG A O 1
ATOM 978 N N . GLY A 1 121 ? 20.330 0.512 31.891 1.00 36.25 121 GLY A N 1
ATOM 979 C CA . GLY A 1 121 ? 21.261 0.521 33.018 1.00 36.25 121 GLY A CA 1
ATOM 980 C C . GLY A 1 121 ? 20.502 0.519 34.344 1.00 36.25 121 GLY A C 1
ATOM 981 O O . GLY A 1 121 ? 19.665 1.389 34.585 1.00 36.25 121 GLY A O 1
ATOM 982 N N . HIS A 1 122 ? 20.761 -0.483 35.182 1.00 37.78 122 HIS A N 1
ATOM 983 C CA . HIS A 1 122 ? 20.443 -0.381 36.595 1.00 37.78 122 HIS A CA 1
ATOM 984 C C . HIS A 1 122 ? 21.292 0.752 37.165 1.00 37.78 122 HIS A C 1
ATOM 986 O O . HIS A 1 122 ? 22.517 0.726 37.066 1.00 37.78 122 HIS A O 1
ATOM 992 N N . GLY A 1 123 ? 20.620 1.773 37.696 1.00 38.84 123 GLY A N 1
ATOM 993 C CA . GLY A 1 123 ? 21.271 2.820 38.463 1.00 38.84 123 GLY A CA 1
ATOM 994 C C . GLY A 1 123 ? 21.951 2.190 39.669 1.00 38.84 123 GLY A C 1
ATOM 995 O O . GLY A 1 123 ? 21.281 1.609 40.522 1.00 38.84 123 GLY A O 1
ATOM 996 N N . ALA A 1 124 ? 23.276 2.288 39.709 1.00 37.38 124 ALA A N 1
ATOM 997 C CA . ALA A 1 124 ? 24.030 2.097 40.931 1.00 37.38 124 ALA A CA 1
ATOM 998 C C . ALA A 1 124 ? 23.685 3.258 41.875 1.00 37.38 124 ALA A C 1
ATOM 1000 O O . ALA A 1 124 ? 23.808 4.426 41.499 1.00 37.38 124 ALA A O 1
ATOM 1001 N N . ARG A 1 125 ? 23.177 2.905 43.056 1.00 35.50 125 ARG A N 1
ATOM 1002 C CA . ARG A 1 125 ? 23.334 3.722 44.259 1.00 35.50 125 ARG A CA 1
ATOM 1003 C C . ARG A 1 125 ? 24.774 3.619 44.739 1.00 35.50 125 ARG A C 1
ATOM 1005 O O . ARG A 1 125 ? 25.366 2.539 44.515 1.00 35.50 125 ARG A O 1
#

Foldseek 3Di:
DVVVPDPDDDDDDPFLEVVNCVVPVARDDPCVCVVPVPDPDDDDDDYDDCVRDNRCRSCVRPVLCCCVVVVVQWDKDWDFDAAPDDDPDPPDHGPNGTDIDIHRPDVPPPPDPPPPDPDPDDDDD

pLDDT: mean 71.46, std 15.62, range [34.47, 89.88]

Sequence (125 aa):
AERYSLALEFVRFDWAHCDYYLQTGAMMPADWRAQLEGFDALYFGAVGWPAKVPDHVSLWGSLLKFRREFDQYVNLRPVRLFEGVPCPLANRKPGDIDFFVGARVTPRGKYTSLGGRIVRGHGAR